Protein AF-A0A5C6FVM7-F1 (afdb_monomer_lite)

Radius of gyration: 38.64 Å; chains: 1; bounding box: 103×31×107 Å

Structure (mmCIF, N/CA/C/O backbone):
data_AF-A0A5C6FVM7-F1
#
_entry.id   AF-A0A5C6FVM7-F1
#
loop_
_atom_site.group_PDB
_atom_site.id
_atom_site.type_symbol
_atom_site.label_atom_id
_atom_site.label_alt_id
_atom_site.label_comp_id
_atom_site.label_asym_id
_atom_site.label_entity_id
_atom_site.label_seq_id
_atom_site.pdbx_PDB_ins_code
_atom_site.Cartn_x
_atom_site.Cartn_y
_atom_site.Cartn_z
_atom_site.occupancy
_atom_site.B_iso_or_equiv
_atom_site.auth_seq_id
_atom_site.auth_comp_id
_atom_site.auth_asym_id
_atom_site.auth_atom_id
_atom_site.pdbx_PDB_model_num
ATOM 1 N N . MET A 1 1 ? -75.126 -0.071 76.987 1.00 39.88 1 MET A N 1
ATOM 2 C CA . MET A 1 1 ? -74.424 0.358 75.756 1.00 39.88 1 MET A CA 1
ATOM 3 C C . MET A 1 1 ? -72.947 0.529 76.082 1.00 39.88 1 MET A C 1
ATOM 5 O O . MET A 1 1 ? -72.620 1.368 76.908 1.00 39.88 1 MET A O 1
ATOM 9 N N . ALA A 1 2 ? -72.074 -0.318 75.533 1.00 38.78 2 ALA A N 1
ATOM 10 C CA . ALA A 1 2 ? -70.645 -0.310 75.843 1.00 38.78 2 ALA A CA 1
ATOM 11 C C . ALA A 1 2 ? -69.886 0.618 74.882 1.00 38.78 2 ALA A C 1
ATOM 13 O O . ALA A 1 2 ? -69.909 0.426 73.666 1.00 38.78 2 ALA A O 1
ATOM 14 N N . VAL A 1 3 ? -69.209 1.623 75.438 1.00 44.09 3 VAL A N 1
ATOM 15 C CA . VAL A 1 3 ? -68.337 2.544 74.702 1.00 44.09 3 VAL A CA 1
ATOM 16 C C . VAL A 1 3 ? -67.054 1.797 74.330 1.00 44.09 3 VAL A C 1
ATOM 18 O O . VAL A 1 3 ? -66.253 1.443 75.195 1.00 44.09 3 VAL A O 1
ATOM 21 N N . LYS A 1 4 ? -66.853 1.536 73.033 1.00 46.12 4 LYS A N 1
ATOM 22 C CA . LYS A 1 4 ? -65.607 0.962 72.505 1.00 46.12 4 LYS A CA 1
ATOM 23 C C . LYS A 1 4 ? -64.454 1.954 72.720 1.00 46.12 4 LYS A C 1
ATOM 25 O O . LYS A 1 4 ? -64.403 3.002 72.078 1.00 46.12 4 LYS A O 1
ATOM 30 N N . LYS A 1 5 ? -63.515 1.606 73.608 1.00 49.06 5 LYS A N 1
ATOM 31 C CA . LYS A 1 5 ? -62.213 2.279 73.760 1.00 49.06 5 LYS A CA 1
ATOM 32 C C . LYS A 1 5 ? -61.470 2.259 72.417 1.00 49.06 5 LYS A C 1
ATOM 34 O O . LYS A 1 5 ? -61.205 1.190 71.872 1.00 49.06 5 LYS A O 1
ATOM 39 N N . ARG A 1 6 ? -61.125 3.440 71.891 1.00 51.06 6 ARG A N 1
ATOM 40 C CA . ARG A 1 6 ? -60.229 3.590 70.734 1.00 51.06 6 ARG A CA 1
ATOM 41 C C . ARG A 1 6 ? -58.839 3.075 71.118 1.00 51.06 6 ARG A C 1
ATOM 43 O O . ARG A 1 6 ? -58.257 3.551 72.089 1.00 51.06 6 ARG A O 1
ATOM 50 N N . ALA A 1 7 ? -58.332 2.103 70.363 1.00 50.88 7 ALA A N 1
ATOM 51 C CA . ALA A 1 7 ? -56.970 1.605 70.497 1.00 50.88 7 ALA A CA 1
ATOM 52 C C . ALA A 1 7 ? -55.978 2.759 70.274 1.00 50.88 7 ALA A C 1
ATOM 54 O O . ALA A 1 7 ? -56.036 3.451 69.256 1.00 50.88 7 ALA A O 1
ATOM 55 N N . GLY A 1 8 ? -55.102 2.997 71.252 1.00 45.72 8 GLY A N 1
ATOM 56 C CA . GLY A 1 8 ? -54.066 4.018 71.161 1.00 45.72 8 GLY A CA 1
ATOM 57 C C . GLY A 1 8 ? -53.096 3.703 70.024 1.00 45.72 8 GLY A C 1
ATOM 58 O O . GLY A 1 8 ? -52.578 2.591 69.934 1.00 45.72 8 GLY A O 1
ATOM 59 N N . ARG A 1 9 ? -52.836 4.688 69.157 1.00 55.88 9 ARG A N 1
ATOM 60 C CA . ARG A 1 9 ? -51.709 4.650 68.217 1.00 55.88 9 ARG A CA 1
ATOM 61 C C . ARG A 1 9 ? -50.424 4.472 69.033 1.00 55.88 9 ARG A C 1
ATOM 63 O O . ARG A 1 9 ? -50.076 5.362 69.808 1.00 55.88 9 ARG A O 1
ATOM 70 N N . LYS A 1 10 ? -49.732 3.337 68.871 1.00 57.00 10 LYS A N 1
ATOM 71 C CA . LYS A 1 10 ? -48.358 3.161 69.366 1.00 57.00 10 LYS A CA 1
ATOM 72 C C . LYS A 1 10 ? -47.512 4.302 68.791 1.00 57.00 10 LYS A C 1
ATOM 74 O O . LYS A 1 10 ? -47.414 4.426 67.572 1.00 57.00 10 LYS A O 1
ATOM 79 N N . LYS A 1 11 ? -46.954 5.156 69.655 1.00 58.50 11 LYS A N 1
ATOM 80 C CA . LYS A 1 11 ? -45.916 6.112 69.250 1.00 58.50 11 LYS A CA 1
ATOM 81 C C . LYS A 1 11 ? -44.725 5.282 68.777 1.00 58.50 11 LYS A C 1
ATOM 83 O O . LYS A 1 11 ? -44.208 4.485 69.552 1.00 58.50 11 LYS A O 1
ATOM 88 N N . VAL A 1 12 ? -44.372 5.412 67.502 1.00 61.50 12 VAL A N 1
ATOM 89 C CA . VAL A 1 12 ? -43.155 4.811 66.951 1.00 61.50 12 VAL A CA 1
ATOM 90 C C . VAL A 1 12 ? -41.976 5.463 67.665 1.00 61.50 12 VAL A C 1
ATOM 92 O O . VAL A 1 12 ? -41.934 6.691 67.758 1.00 61.50 12 VAL A O 1
ATOM 95 N N . ASP A 1 13 ? -41.080 4.651 68.218 1.00 69.06 13 ASP A N 1
ATOM 96 C CA . ASP A 1 13 ? -39.879 5.135 68.889 1.00 69.06 13 ASP A CA 1
ATOM 97 C C . ASP A 1 13 ? -38.951 5.777 67.836 1.00 69.06 13 ASP A C 1
ATOM 99 O O . ASP A 1 13 ? -38.561 5.100 66.877 1.00 69.06 13 ASP A O 1
ATOM 103 N N . PRO A 1 14 ? -38.610 7.074 67.963 1.00 69.50 14 PRO A N 1
ATOM 104 C CA . PRO A 1 14 ? -37.716 7.762 67.034 1.00 69.50 14 PRO A CA 1
ATOM 105 C C . PRO A 1 14 ? -36.372 7.050 66.842 1.00 69.50 14 PRO A C 1
ATOM 107 O O . PRO A 1 14 ? -35.812 7.114 65.751 1.00 69.50 14 PRO A O 1
ATOM 110 N N . SER A 1 15 ? -35.880 6.333 67.861 1.00 72.69 15 SER A N 1
ATOM 111 C CA . SER A 1 15 ? -34.636 5.556 67.786 1.00 72.69 15 SER A CA 1
ATOM 112 C C . SER A 1 15 ? -34.740 4.368 66.823 1.00 72.69 15 SER A C 1
ATOM 114 O O . SER A 1 15 ? -33.813 4.084 66.066 1.00 72.69 15 SER A O 1
ATOM 116 N N . GLU A 1 16 ? -35.886 3.690 66.811 1.00 75.94 16 GLU A N 1
ATOM 117 C CA . GLU A 1 16 ? -36.138 2.525 65.958 1.00 75.94 16 GLU A CA 1
ATOM 118 C C . GLU A 1 16 ? -36.371 2.940 64.497 1.00 75.94 16 GLU A C 1
ATOM 120 O O . GLU A 1 16 ? -35.964 2.245 63.563 1.00 75.94 16 GLU A O 1
ATOM 125 N N . ALA A 1 17 ? -36.981 4.113 64.296 1.00 74.25 17 ALA A N 1
ATOM 126 C CA . ALA A 1 17 ? -37.113 4.733 62.983 1.00 74.25 17 ALA A CA 1
ATOM 127 C C . ALA A 1 17 ? -35.746 5.154 62.417 1.00 74.25 17 ALA A C 1
ATOM 129 O O . ALA A 1 17 ? -35.473 4.879 61.252 1.00 74.25 17 ALA A O 1
ATOM 130 N N . LEU A 1 18 ? -34.875 5.756 63.238 1.00 79.06 18 LEU A N 1
ATOM 131 C CA . LEU A 1 18 ? -33.520 6.157 62.838 1.00 79.06 18 LEU A CA 1
ATOM 132 C C . LEU A 1 18 ? -32.682 4.966 62.361 1.00 79.06 18 LEU A C 1
ATOM 134 O O . LEU A 1 18 ? -32.134 5.019 61.267 1.00 79.06 18 LEU A O 1
ATOM 138 N N . LYS A 1 19 ? -32.682 3.858 63.111 1.00 81.62 19 LYS A N 1
ATOM 139 C CA . LYS A 1 19 ? -31.967 2.629 62.723 1.00 81.62 19 LYS A CA 1
ATOM 140 C C . LYS A 1 19 ? -32.444 2.050 61.390 1.00 81.62 19 LYS A C 1
ATOM 142 O O . LYS A 1 19 ? -31.645 1.531 60.616 1.00 81.62 19 LYS A O 1
ATOM 147 N N . LYS A 1 20 ? -33.749 2.133 61.105 1.00 80.94 20 LYS A N 1
ATOM 148 C CA . LYS A 1 20 ? -34.289 1.727 59.798 1.00 80.94 20 LYS A CA 1
ATOM 149 C C . LYS A 1 20 ? -33.806 2.637 58.675 1.00 80.94 20 LYS A C 1
ATOM 151 O O . LYS A 1 20 ? -33.481 2.128 57.610 1.00 80.94 20 LYS A O 1
ATOM 156 N N . TYR A 1 21 ? -33.748 3.949 58.902 1.00 82.19 21 TYR A N 1
ATOM 157 C CA . TYR A 1 21 ? -33.210 4.879 57.910 1.00 82.19 21 TYR A CA 1
ATOM 158 C C . TYR A 1 21 ? -31.721 4.642 57.659 1.00 82.19 21 TYR A C 1
ATOM 160 O O . TYR A 1 21 ? -31.331 4.557 56.502 1.00 82.19 21 TYR A O 1
ATOM 168 N N . GLU A 1 22 ? -30.915 4.462 58.707 1.00 84.38 22 GLU A N 1
ATOM 169 C CA . GLU A 1 22 ? -29.487 4.131 58.587 1.00 84.38 22 GLU A CA 1
ATOM 170 C C . GLU A 1 22 ? -29.272 2.856 57.760 1.00 84.38 22 GLU A C 1
ATOM 172 O O . GLU A 1 22 ? -28.511 2.873 56.800 1.00 84.38 22 GLU A O 1
ATOM 177 N N . SER A 1 23 ? -30.037 1.792 58.030 1.00 86.38 23 SER A N 1
ATOM 178 C CA . SER A 1 23 ? -29.978 0.554 57.240 1.00 86.38 23 SER A CA 1
ATOM 179 C C . SER A 1 23 ? -30.329 0.756 55.762 1.00 86.38 23 SER A C 1
ATOM 181 O O . SER A 1 23 ? -29.735 0.111 54.901 1.00 86.38 23 SER A O 1
ATOM 183 N N . VAL A 1 24 ? -31.304 1.617 55.455 1.00 87.50 24 VAL A N 1
ATOM 184 C CA . VAL A 1 24 ? -31.679 1.930 54.066 1.00 87.50 24 VAL A CA 1
ATOM 185 C C . VAL A 1 24 ? -30.587 2.755 53.386 1.00 87.50 24 VAL A C 1
ATOM 187 O O . VAL A 1 24 ? -30.281 2.512 52.223 1.00 87.50 24 VAL A O 1
ATOM 190 N N . PHE A 1 25 ? -29.964 3.700 54.094 1.00 87.94 25 PHE A N 1
ATOM 191 C CA . PHE A 1 25 ? -28.834 4.461 53.558 1.00 87.94 25 PHE A CA 1
ATOM 192 C C . PHE A 1 25 ? -27.613 3.576 53.296 1.00 87.94 25 PHE A C 1
ATOM 194 O O . PHE A 1 25 ? -26.968 3.750 52.264 1.00 87.94 25 PHE A O 1
ATOM 201 N N . ASP A 1 26 ? -27.346 2.589 54.152 1.00 89.62 26 ASP A N 1
ATOM 202 C CA . ASP A 1 26 ? -26.286 1.602 53.928 1.00 89.62 26 ASP A CA 1
ATOM 203 C C . ASP A 1 26 ? -26.558 0.745 52.682 1.00 89.62 26 ASP A C 1
ATOM 205 O O . ASP A 1 26 ? -25.651 0.494 51.884 1.00 89.62 26 ASP A O 1
ATOM 209 N N . GLU A 1 27 ? -27.804 0.310 52.470 1.00 87.75 27 GLU A N 1
ATOM 210 C CA . GLU A 1 27 ? -28.195 -0.408 51.251 1.00 87.75 27 GLU A CA 1
ATOM 211 C C . GLU A 1 27 ? -28.059 0.469 50.005 1.00 87.75 27 GLU A C 1
ATOM 213 O O . GLU A 1 27 ? -27.470 0.030 49.017 1.00 87.75 27 GLU A O 1
ATOM 218 N N . ILE A 1 28 ? -28.531 1.719 50.056 1.00 89.50 28 ILE A N 1
ATOM 219 C CA . ILE A 1 28 ? -28.366 2.685 48.962 1.00 89.50 28 ILE A CA 1
ATOM 220 C C . ILE A 1 28 ? -26.879 2.893 48.658 1.00 89.50 28 ILE A C 1
ATOM 222 O O . ILE A 1 28 ? -26.493 2.871 47.493 1.00 89.50 28 ILE A O 1
ATOM 226 N N . GLY A 1 29 ? -26.032 3.027 49.682 1.00 88.12 29 GLY A N 1
ATOM 227 C CA . GLY A 1 29 ? -24.584 3.154 49.520 1.00 88.12 29 GLY A CA 1
ATOM 228 C C . GLY A 1 29 ? -23.965 1.958 48.792 1.00 88.12 29 GLY A C 1
ATOM 229 O O . GLY A 1 29 ? -23.149 2.139 47.889 1.00 88.12 29 GLY A O 1
ATOM 230 N N . ARG A 1 30 ? -24.403 0.733 49.110 1.00 90.00 30 ARG A N 1
ATOM 231 C CA . ARG A 1 30 ? -23.971 -0.480 48.392 1.00 90.00 30 ARG A CA 1
ATOM 232 C C . ARG A 1 30 ? -24.430 -0.479 46.939 1.00 90.00 30 ARG A C 1
ATOM 234 O O . ARG A 1 30 ? -23.626 -0.786 46.066 1.00 90.00 30 ARG A O 1
ATOM 241 N N . PHE A 1 31 ? -25.683 -0.114 46.667 1.00 89.19 31 PHE A N 1
ATOM 242 C CA . PHE A 1 31 ? -26.183 -0.019 45.293 1.00 89.19 31 PHE A CA 1
ATOM 243 C C . PHE A 1 31 ? -25.416 1.021 44.477 1.00 89.19 31 PHE A C 1
ATOM 245 O O . PHE A 1 31 ? -25.030 0.728 43.350 1.00 89.19 31 PHE A O 1
ATOM 252 N N . LEU A 1 32 ? -25.138 2.194 45.051 1.00 91.56 32 LEU A N 1
ATOM 253 C CA . LEU A 1 32 ? -24.341 3.227 44.391 1.00 91.56 32 LEU A CA 1
ATOM 254 C C . LEU A 1 32 ? -22.924 2.735 44.084 1.00 91.56 32 LEU A C 1
ATOM 256 O O . LEU A 1 32 ? -22.444 2.949 42.979 1.00 91.56 32 LEU A O 1
ATOM 260 N N . SER A 1 33 ? -22.288 2.010 45.010 1.00 91.94 33 SER A N 1
ATOM 261 C CA . SER A 1 33 ? -20.966 1.420 44.766 1.00 91.94 33 SER A CA 1
ATOM 262 C C . SER A 1 33 ? -20.975 0.380 43.643 1.00 91.94 33 SER A C 1
ATOM 264 O O . SER A 1 33 ? -20.010 0.310 42.889 1.00 91.94 33 SER A O 1
ATOM 266 N N . VAL A 1 34 ? -22.035 -0.427 43.529 1.00 94.25 34 VAL A N 1
ATOM 267 C CA . VAL A 1 34 ? -22.180 -1.413 42.444 1.00 94.25 34 VAL A CA 1
ATOM 268 C C . VAL A 1 34 ? -22.435 -0.725 41.105 1.00 94.25 34 VAL A C 1
ATOM 270 O O . VAL A 1 34 ? -21.922 -1.173 40.081 1.00 94.25 34 VAL A O 1
ATOM 273 N N . ILE A 1 35 ? -23.216 0.358 41.092 1.00 94.06 35 ILE A N 1
ATOM 274 C CA . ILE A 1 35 ? -23.441 1.157 39.883 1.00 94.06 35 ILE A CA 1
ATOM 275 C C . ILE A 1 35 ? -22.120 1.767 39.417 1.00 94.06 35 ILE A C 1
ATOM 277 O O . ILE A 1 35 ? -21.764 1.584 38.261 1.00 94.06 35 ILE A O 1
ATOM 281 N N . ASP A 1 36 ? -21.364 2.396 40.316 1.00 94.25 36 ASP A N 1
ATOM 282 C CA . ASP A 1 36 ? -20.086 3.034 39.983 1.00 94.25 36 ASP A CA 1
ATOM 283 C C . ASP A 1 36 ? -19.058 2.019 39.452 1.00 94.25 36 ASP A C 1
ATOM 285 O O . ASP A 1 36 ? -18.427 2.240 38.416 1.00 94.25 36 ASP A O 1
ATOM 289 N N . SER A 1 37 ? -18.952 0.841 40.085 1.00 93.25 37 SER A N 1
ATOM 290 C CA . SER A 1 37 ? -18.079 -0.225 39.578 1.00 93.25 37 SER A CA 1
ATOM 291 C C . SER A 1 37 ? -18.528 -0.731 38.207 1.00 93.25 37 SER A C 1
ATOM 293 O O . SER A 1 37 ? -17.697 -0.924 37.323 1.00 93.25 37 SER A O 1
ATOM 295 N N . SER A 1 38 ? -19.837 -0.905 38.004 1.00 92.00 38 SER A N 1
ATOM 296 C CA . 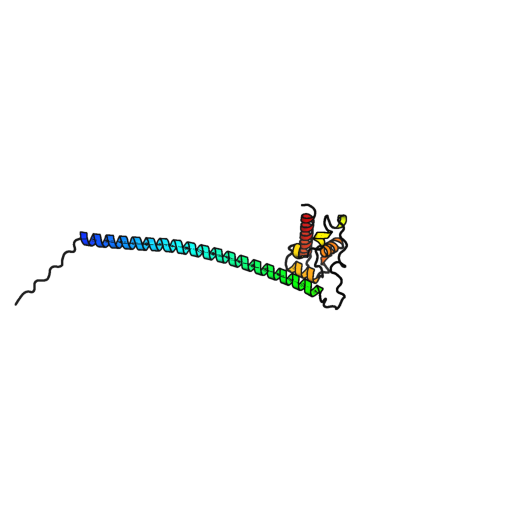SER A 1 38 ? -20.392 -1.388 36.735 1.00 92.00 38 SER A CA 1
ATOM 297 C C . SER A 1 38 ? -20.237 -0.364 35.610 1.00 92.00 38 SER A C 1
ATOM 299 O O . SER A 1 38 ? -19.951 -0.746 34.480 1.00 92.00 38 SER A O 1
ATOM 301 N N . GLU A 1 39 ? -20.399 0.931 35.894 1.00 94.31 39 GLU A N 1
ATOM 302 C CA . GLU A 1 39 ? -20.167 2.006 34.923 1.00 94.31 39 GLU A CA 1
ATOM 303 C C . GLU A 1 39 ? -18.690 2.087 34.525 1.00 94.31 39 GLU A C 1
ATOM 305 O O . GLU A 1 39 ? -18.376 2.248 33.343 1.00 94.31 39 GLU A O 1
ATOM 310 N N . SER A 1 40 ? -17.779 1.917 35.486 1.00 94.25 40 SER A N 1
ATOM 311 C CA . SER A 1 40 ? -16.340 1.854 35.219 1.00 94.25 40 SER A CA 1
ATOM 312 C C . SER A 1 40 ? -15.978 0.656 34.331 1.00 94.25 40 SER A C 1
ATOM 314 O O . SER A 1 40 ? -15.322 0.824 33.300 1.00 94.25 40 SER A O 1
ATOM 316 N N . GLU A 1 41 ? -16.474 -0.539 34.670 1.00 95.25 41 GLU A N 1
ATOM 317 C CA . GLU A 1 41 ? -16.270 -1.756 33.872 1.00 95.25 41 GLU A CA 1
ATOM 318 C C . GLU A 1 41 ? -16.869 -1.632 32.466 1.00 95.25 41 GLU A C 1
ATOM 320 O O . GLU A 1 41 ? -16.232 -2.021 31.483 1.00 95.25 41 GLU A O 1
ATOM 325 N N . LEU A 1 42 ? -18.067 -1.050 32.347 1.00 93.69 42 LEU A N 1
ATOM 326 C CA . LEU A 1 42 ? -18.718 -0.806 31.062 1.00 93.69 42 LEU A CA 1
ATOM 327 C C . LEU A 1 42 ? -17.858 0.100 30.181 1.00 93.69 42 LEU A C 1
ATOM 329 O O . LEU A 1 42 ? -17.602 -0.229 29.025 1.00 93.69 42 LEU A O 1
ATOM 333 N N . LYS A 1 43 ? -17.359 1.206 30.736 1.00 95.81 43 LYS A N 1
ATOM 334 C CA . LYS A 1 43 ? -16.521 2.157 30.004 1.00 95.81 43 LYS A CA 1
ATOM 335 C C . LYS A 1 43 ? -15.204 1.529 29.543 1.00 95.81 43 LYS A C 1
ATOM 337 O O . LYS A 1 43 ? -14.749 1.784 28.427 1.00 95.81 43 LYS A O 1
ATOM 342 N N . GLU A 1 44 ? -14.595 0.682 30.372 1.00 95.56 44 GLU A N 1
ATOM 343 C CA . GLU A 1 44 ? -13.394 -0.065 29.993 1.00 95.56 44 GLU A CA 1
ATOM 344 C C . GLU A 1 44 ? -13.687 -1.068 28.865 1.00 95.56 44 GLU A C 1
ATOM 346 O O . GLU A 1 44 ? -12.924 -1.166 27.898 1.00 95.56 44 GLU A O 1
ATOM 351 N N . ALA A 1 45 ? -14.807 -1.790 28.950 1.00 93.44 45 ALA A N 1
ATOM 352 C CA . ALA A 1 45 ? -15.236 -2.729 27.919 1.00 93.44 45 ALA A CA 1
ATOM 353 C C . ALA A 1 45 ? -15.545 -2.026 26.586 1.00 93.44 45 ALA A C 1
ATOM 355 O O . ALA A 1 45 ? -15.124 -2.507 25.532 1.00 93.44 45 ALA A O 1
ATOM 356 N N . GLU A 1 46 ? -16.213 -0.870 26.620 1.00 94.56 46 GLU A N 1
ATOM 357 C CA . GLU A 1 46 ? -16.476 -0.039 25.441 1.00 94.56 46 GLU A CA 1
ATOM 358 C C . GLU A 1 46 ? -15.179 0.446 24.782 1.00 94.56 46 GLU A C 1
ATOM 360 O O . GLU A 1 46 ? -15.046 0.356 23.559 1.00 94.56 46 GLU A O 1
ATOM 365 N N . SER A 1 47 ? -14.190 0.880 25.573 1.00 95.38 47 SER A N 1
ATOM 366 C CA . SER A 1 47 ? -12.872 1.262 25.049 1.00 95.38 47 SER A CA 1
ATOM 367 C C . SER A 1 47 ? -12.183 0.087 24.354 1.00 95.38 47 SER A C 1
ATOM 369 O O . SER A 1 47 ? -11.751 0.210 23.209 1.00 95.38 47 SER A O 1
ATOM 371 N N . LYS A 1 48 ? -12.141 -1.088 24.998 1.00 94.81 48 LYS A N 1
ATOM 372 C CA . LYS A 1 48 ? -11.540 -2.295 24.406 1.00 94.81 48 LYS A CA 1
ATOM 373 C C . LYS A 1 48 ? -12.253 -2.720 23.122 1.00 94.81 48 LYS A C 1
ATOM 375 O O . LYS A 1 48 ? -11.603 -3.161 22.173 1.00 94.81 48 LYS A O 1
ATOM 380 N N . ALA A 1 49 ? -13.578 -2.584 23.069 1.00 92.44 49 ALA A N 1
ATOM 381 C CA . ALA A 1 49 ? -14.358 -2.870 21.871 1.00 92.44 49 ALA A CA 1
ATOM 382 C C . ALA A 1 49 ? -14.025 -1.902 20.722 1.00 92.44 49 ALA A C 1
ATOM 384 O O . ALA A 1 49 ? -13.901 -2.336 19.573 1.00 92.44 49 ALA A O 1
ATOM 385 N N . ALA A 1 50 ? -13.837 -0.612 21.020 1.00 94.25 50 ALA A N 1
ATOM 386 C CA . ALA A 1 50 ? -13.416 0.384 20.039 1.00 94.25 50 ALA A CA 1
ATOM 387 C C . ALA A 1 50 ? -12.015 0.079 19.479 1.00 94.25 50 ALA A C 1
ATOM 389 O O . ALA A 1 50 ? -11.835 0.060 18.258 1.00 94.25 50 ALA A O 1
ATOM 390 N N . ASP A 1 51 ? -11.057 -0.255 20.346 1.00 94.00 51 ASP A N 1
ATOM 391 C CA . ASP A 1 51 ? -9.690 -0.610 19.948 1.00 94.00 51 ASP A CA 1
ATOM 392 C C . ASP A 1 51 ? -9.657 -1.876 19.081 1.00 94.00 51 ASP A C 1
ATOM 394 O O . ASP A 1 51 ? -9.017 -1.914 18.025 1.00 94.00 51 ASP A O 1
ATOM 398 N N . ALA A 1 52 ? -10.404 -2.912 19.477 1.00 93.50 52 ALA A N 1
ATOM 399 C CA . ALA A 1 52 ? -10.517 -4.150 18.711 1.00 93.50 52 ALA A CA 1
ATOM 400 C C . ALA A 1 52 ? -11.136 -3.915 17.324 1.00 93.50 52 ALA A C 1
ATOM 402 O O . ALA A 1 52 ? -10.693 -4.506 16.335 1.00 93.50 52 ALA A O 1
ATOM 403 N N . LYS A 1 53 ? -12.131 -3.025 17.225 1.00 95.25 53 LYS A N 1
ATOM 404 C CA . LYS A 1 53 ? -12.731 -2.634 15.945 1.00 95.25 53 LYS A CA 1
ATOM 405 C C . LYS A 1 53 ? -11.725 -1.907 15.050 1.00 95.25 53 LYS A C 1
ATOM 407 O O . LYS A 1 53 ? -11.607 -2.258 13.880 1.00 95.25 53 LYS A O 1
ATOM 412 N N . ALA A 1 54 ? -10.953 -0.968 15.596 1.00 93.69 54 ALA A N 1
ATOM 413 C CA . ALA A 1 54 ? -9.905 -0.278 14.844 1.00 93.69 54 ALA A CA 1
ATOM 414 C C . ALA A 1 54 ? -8.831 -1.253 14.324 1.00 93.69 54 ALA A C 1
ATOM 416 O O . ALA A 1 54 ? -8.403 -1.166 13.169 1.00 93.69 54 ALA A O 1
ATOM 417 N N . ALA A 1 55 ? -8.434 -2.232 15.144 1.00 93.75 55 ALA A N 1
ATOM 418 C CA . ALA A 1 55 ? -7.508 -3.286 14.736 1.00 93.75 55 ALA A CA 1
ATOM 419 C C . ALA A 1 55 ? -8.088 -4.177 13.621 1.00 93.75 55 ALA A C 1
ATOM 421 O O . ALA A 1 55 ? -7.383 -4.493 12.659 1.00 93.75 55 ALA A O 1
ATOM 422 N N . LEU A 1 56 ? -9.372 -4.543 13.715 1.00 93.56 56 LEU A N 1
ATOM 423 C CA . LEU A 1 56 ? -10.080 -5.306 12.686 1.00 93.56 56 LEU A CA 1
ATOM 424 C C . LEU A 1 56 ? -10.114 -4.554 11.351 1.00 93.56 56 LEU A C 1
ATOM 426 O O . LEU A 1 56 ? -9.833 -5.146 10.308 1.00 93.56 56 LEU A O 1
ATOM 430 N N . ASP A 1 57 ? -10.437 -3.263 11.374 1.00 94.25 57 ASP A N 1
ATOM 431 C CA . ASP A 1 57 ? -10.516 -2.440 10.167 1.00 94.25 57 ASP A CA 1
ATOM 432 C C . ASP A 1 57 ? -9.137 -2.302 9.505 1.00 94.25 57 ASP A C 1
ATOM 434 O O . ASP A 1 57 ? -9.008 -2.506 8.297 1.00 94.25 57 ASP A O 1
ATOM 438 N N . LYS A 1 58 ? -8.071 -2.105 10.293 1.00 93.38 58 LYS A N 1
ATOM 439 C CA . LYS A 1 58 ? -6.688 -2.117 9.788 1.00 93.38 58 LYS A CA 1
ATOM 440 C C . LYS A 1 58 ? -6.313 -3.459 9.153 1.00 93.38 58 LYS A C 1
ATOM 442 O O . LYS A 1 58 ? -5.712 -3.491 8.078 1.00 93.38 58 LYS A O 1
ATOM 447 N N . ALA A 1 59 ? -6.671 -4.572 9.795 1.00 92.44 59 ALA A N 1
ATOM 448 C CA . ALA A 1 59 ? -6.409 -5.907 9.266 1.00 92.44 59 ALA A CA 1
ATOM 449 C C . ALA A 1 59 ? -7.163 -6.158 7.949 1.00 92.44 59 ALA A C 1
ATOM 451 O O . ALA A 1 59 ? -6.594 -6.719 7.014 1.00 92.44 59 ALA A O 1
ATOM 452 N N . ARG A 1 60 ? -8.415 -5.699 7.838 1.00 93.81 60 ARG A N 1
ATOM 453 C CA . ARG A 1 60 ? -9.211 -5.786 6.604 1.00 93.81 60 ARG A CA 1
ATOM 454 C C . ARG A 1 60 ? -8.580 -5.005 5.457 1.00 93.81 60 ARG A C 1
ATOM 456 O O . ARG A 1 60 ? -8.451 -5.567 4.372 1.00 93.81 60 ARG A O 1
ATOM 463 N N . SER A 1 61 ? -8.134 -3.773 5.701 1.00 92.62 61 SER A N 1
ATOM 464 C CA . SER A 1 61 ? -7.419 -2.981 4.692 1.00 92.62 61 SER A CA 1
ATOM 465 C C . SER A 1 61 ? -6.159 -3.699 4.214 1.00 92.62 61 SER A C 1
ATOM 467 O O . SER A 1 61 ? -5.951 -3.844 3.013 1.00 92.62 61 SER A O 1
ATOM 469 N N . ARG A 1 62 ? -5.375 -4.272 5.137 1.00 90.88 62 ARG A N 1
ATOM 470 C CA . ARG A 1 62 ? -4.175 -5.038 4.778 1.00 90.88 62 ARG A CA 1
ATOM 471 C C . ARG A 1 62 ? -4.487 -6.283 3.945 1.00 90.88 62 ARG A C 1
ATOM 473 O O . ARG A 1 62 ? -3.757 -6.601 3.010 1.00 90.88 62 ARG A O 1
ATOM 480 N N . VAL A 1 63 ? -5.564 -6.999 4.268 1.00 91.31 63 VAL A N 1
ATOM 481 C CA . VAL A 1 63 ? -6.026 -8.143 3.466 1.00 91.31 63 VAL A CA 1
ATOM 482 C C . VAL A 1 63 ? -6.414 -7.698 2.057 1.00 91.31 63 VAL A C 1
ATOM 484 O O . VAL A 1 63 ? -6.111 -8.413 1.103 1.00 91.31 63 VAL A O 1
ATOM 487 N N . GLN A 1 64 ? -7.059 -6.538 1.915 1.00 90.38 64 GLN A N 1
ATOM 488 C CA . GLN A 1 64 ? -7.423 -6.006 0.605 1.00 90.38 64 GLN A CA 1
ATOM 489 C C . GLN A 1 64 ? -6.184 -5.641 -0.223 1.00 90.38 64 GLN A C 1
ATOM 491 O O . GLN A 1 64 ? -6.072 -6.113 -1.347 1.00 90.38 64 GLN A O 1
ATOM 496 N N . GLU A 1 65 ? -5.201 -4.946 0.356 1.00 88.94 65 GLU A N 1
ATOM 497 C CA . GLU A 1 65 ? -3.925 -4.646 -0.318 1.00 88.94 65 GLU A CA 1
ATOM 498 C C . GLU A 1 65 ? -3.230 -5.913 -0.839 1.00 88.94 65 GLU A C 1
ATOM 500 O O . GLU A 1 65 ? -2.740 -5.957 -1.965 1.00 88.94 65 GLU A O 1
ATOM 505 N N . ILE A 1 66 ? -3.197 -6.975 -0.026 1.00 88.44 66 ILE A N 1
ATOM 506 C CA . ILE A 1 66 ? -2.583 -8.251 -0.417 1.00 88.44 66 ILE A CA 1
ATOM 507 C C . ILE A 1 66 ? -3.361 -8.908 -1.564 1.00 88.44 66 ILE A C 1
ATOM 509 O O . ILE A 1 66 ? -2.752 -9.508 -2.452 1.00 88.44 66 ILE A O 1
ATOM 513 N N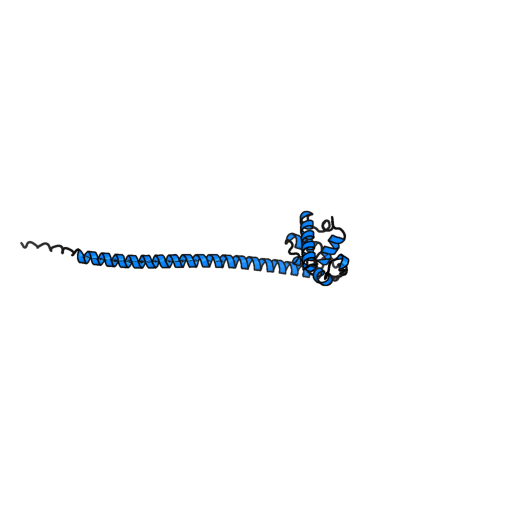 . ARG A 1 67 ? -4.696 -8.813 -1.566 1.00 87.88 67 ARG A N 1
ATOM 514 C CA . ARG A 1 67 ? -5.525 -9.319 -2.670 1.00 87.88 67 ARG A CA 1
ATOM 515 C C . ARG A 1 67 ? -5.260 -8.553 -3.957 1.00 87.88 67 ARG A C 1
ATOM 517 O O . ARG A 1 67 ? -5.060 -9.199 -4.979 1.00 87.88 67 ARG A O 1
ATOM 524 N N . ASP A 1 68 ? -5.181 -7.230 -3.885 1.00 86.25 68 ASP A N 1
ATOM 525 C CA . ASP A 1 68 ? -4.927 -6.378 -5.047 1.00 86.25 68 ASP A CA 1
ATOM 526 C C . ASP A 1 68 ? -3.542 -6.673 -5.646 1.00 86.25 68 ASP A C 1
ATOM 528 O O . ASP A 1 68 ? -3.415 -6.867 -6.854 1.00 86.25 68 ASP A O 1
ATOM 532 N N . LEU A 1 69 ? -2.514 -6.831 -4.801 1.00 83.94 69 LEU A N 1
ATOM 533 C CA . LEU A 1 69 ? -1.174 -7.249 -5.231 1.00 83.94 69 LEU A CA 1
ATOM 534 C C . LEU A 1 69 ? -1.180 -8.633 -5.893 1.00 83.94 69 LEU A C 1
ATOM 536 O O . LEU A 1 69 ? -0.580 -8.822 -6.952 1.00 83.94 69 LEU A O 1
ATOM 540 N N . ARG A 1 70 ? -1.865 -9.611 -5.285 1.00 87.00 70 ARG A N 1
ATOM 541 C CA . ARG A 1 70 ? -1.988 -10.967 -5.838 1.00 87.00 70 ARG A CA 1
ATOM 542 C C . ARG A 1 70 ? -2.682 -10.945 -7.196 1.00 87.00 70 ARG A C 1
ATOM 544 O O . ARG A 1 70 ? -2.237 -11.629 -8.114 1.00 87.00 70 ARG A O 1
ATOM 551 N N . ASP A 1 71 ? -3.776 -10.204 -7.319 1.00 81.00 71 ASP A N 1
ATOM 552 C CA . ASP A 1 71 ? -4.570 -10.163 -8.543 1.00 81.00 71 ASP A CA 1
ATOM 553 C C . ASP A 1 71 ? -3.828 -9.412 -9.658 1.00 81.00 71 ASP A C 1
ATOM 555 O O . ASP A 1 71 ? -3.833 -9.880 -10.798 1.00 81.00 71 ASP A O 1
ATOM 559 N N . GLY A 1 72 ? -3.075 -8.358 -9.322 1.00 72.44 72 GLY A N 1
ATOM 560 C CA . GLY A 1 72 ? -2.129 -7.710 -10.234 1.00 72.44 72 GLY A CA 1
ATOM 561 C C . GLY A 1 72 ? -1.042 -8.669 -10.732 1.00 72.44 72 GLY A C 1
ATOM 562 O O . GLY A 1 72 ? -0.838 -8.804 -11.938 1.00 72.44 72 GLY A O 1
ATOM 563 N N . ALA A 1 73 ? -0.410 -9.424 -9.828 1.00 73.38 73 ALA A N 1
ATOM 564 C CA . ALA A 1 73 ? 0.594 -10.426 -10.195 1.00 73.38 73 ALA A CA 1
ATOM 565 C C . ALA A 1 73 ? 0.010 -11.545 -11.079 1.00 73.38 73 ALA A C 1
ATOM 567 O O . ALA A 1 73 ? 0.625 -11.958 -12.064 1.00 73.38 73 ALA A O 1
ATOM 568 N N . LYS A 1 74 ? -1.205 -12.014 -10.768 1.00 72.00 74 LYS A N 1
ATOM 569 C CA . LYS A 1 74 ? -1.922 -13.022 -11.561 1.00 72.00 74 LYS A CA 1
ATOM 570 C C . LYS A 1 74 ? -2.243 -12.504 -12.964 1.00 72.00 74 LYS A C 1
ATOM 572 O O . LYS A 1 74 ? -2.099 -13.247 -13.932 1.00 72.00 74 LYS A O 1
ATOM 577 N N . HIS A 1 75 ? -2.675 -11.250 -13.079 1.00 70.12 75 HIS A N 1
ATOM 578 C CA . HIS A 1 75 ? -2.948 -10.620 -14.367 1.00 70.12 75 HIS A CA 1
ATOM 579 C C . HIS A 1 75 ? -1.676 -10.505 -15.218 1.00 70.12 75 HIS A C 1
ATOM 581 O O . HIS A 1 75 ? -1.696 -10.896 -16.385 1.00 70.12 75 HIS A O 1
ATOM 587 N N . GLY A 1 76 ? -0.556 -10.088 -14.614 1.00 66.94 76 GLY A N 1
ATOM 588 C CA . GLY A 1 76 ? 0.755 -10.086 -15.270 1.00 66.94 76 GLY A CA 1
ATOM 589 C C . GLY A 1 76 ? 1.150 -11.473 -15.792 1.00 66.94 76 GLY A C 1
ATOM 590 O O . GLY A 1 76 ? 1.533 -11.618 -16.951 1.00 66.94 76 GLY A O 1
ATOM 591 N N . LEU A 1 77 ? 0.954 -12.520 -14.982 1.00 68.50 77 LEU A N 1
ATOM 592 C CA . LEU A 1 77 ? 1.233 -13.899 -15.391 1.00 68.50 77 LEU A CA 1
ATOM 593 C C . LEU A 1 77 ? 0.326 -14.385 -16.536 1.00 68.50 77 LEU A C 1
ATOM 595 O O . LEU A 1 77 ? 0.796 -15.076 -17.437 1.00 68.50 77 LEU A O 1
ATOM 599 N N . TYR A 1 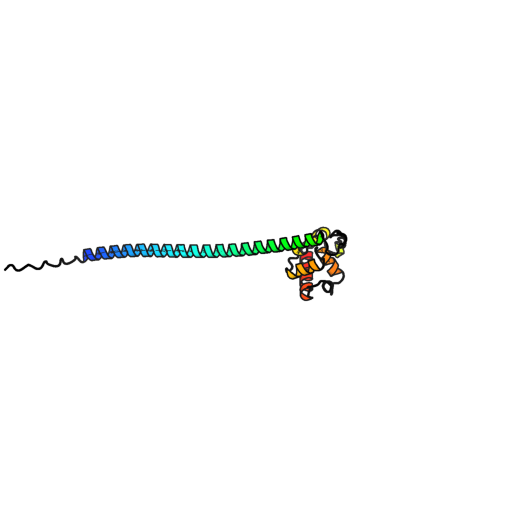78 ? -0.967 -14.048 -16.535 1.00 64.06 78 TYR A N 1
ATOM 600 C CA . TYR A 1 78 ? -1.862 -14.447 -17.629 1.00 64.06 78 TYR A CA 1
ATOM 601 C C . TYR A 1 78 ? -1.506 -13.776 -18.950 1.00 64.06 78 TYR A C 1
ATOM 603 O O . TYR A 1 78 ? -1.505 -14.444 -19.982 1.00 64.06 78 TYR A O 1
ATOM 611 N N . ARG A 1 79 ? -1.163 -12.485 -18.919 1.00 61.62 79 ARG A N 1
ATOM 612 C CA . ARG A 1 79 ? -0.699 -11.758 -20.106 1.00 61.62 79 ARG A CA 1
ATOM 613 C C . ARG A 1 79 ? 0.596 -12.357 -20.661 1.00 61.62 79 ARG A C 1
ATOM 615 O O . ARG A 1 79 ? 0.779 -12.387 -21.872 1.00 61.62 79 ARG A O 1
ATOM 622 N N . TYR A 1 80 ? 1.445 -12.892 -19.785 1.00 60.44 80 TYR A N 1
ATOM 623 C CA . TYR A 1 80 ? 2.652 -13.618 -20.168 1.00 60.44 80 TYR A CA 1
ATOM 624 C C . TYR A 1 80 ? 2.362 -14.964 -20.855 1.00 60.44 80 TYR A C 1
ATOM 626 O O . TYR A 1 80 ? 2.969 -15.276 -21.876 1.00 60.44 80 TYR A O 1
ATOM 634 N N . LEU A 1 81 ? 1.433 -15.762 -20.320 1.00 58.62 81 LEU A N 1
ATOM 635 C CA . LEU A 1 81 ? 1.143 -17.106 -20.838 1.00 58.62 81 LEU A CA 1
ATOM 636 C C . LEU A 1 81 ? 0.275 -17.113 -22.106 1.00 58.62 81 LEU A C 1
ATOM 638 O O . LEU A 1 81 ? 0.309 -18.089 -22.852 1.00 58.62 81 LEU A O 1
ATOM 642 N N . ALA A 1 82 ? -0.512 -16.063 -22.345 1.00 56.12 82 ALA A N 1
ATOM 643 C CA . ALA A 1 82 ? -1.362 -15.949 -23.526 1.00 56.12 82 ALA A CA 1
ATOM 644 C C . ALA A 1 82 ? -1.493 -14.481 -23.973 1.00 56.12 82 ALA A C 1
ATOM 646 O O . ALA A 1 82 ? -2.491 -13.826 -23.655 1.00 56.12 82 ALA A O 1
ATOM 647 N N . PRO A 1 83 ? -0.512 -13.946 -24.725 1.00 56.66 83 PRO A N 1
ATOM 648 C CA . PRO A 1 83 ? -0.670 -12.657 -25.385 1.00 56.66 83 PRO A CA 1
ATOM 649 C C . PRO A 1 83 ? -1.882 -12.723 -26.325 1.00 56.66 83 PRO A C 1
ATOM 651 O O . PRO A 1 83 ? -2.012 -13.678 -27.094 1.00 56.66 83 PRO A O 1
ATOM 654 N N . ALA A 1 84 ? -2.755 -11.711 -26.295 1.00 52.31 84 ALA A N 1
ATOM 655 C CA . ALA A 1 84 ? -3.992 -11.661 -27.092 1.00 52.31 84 ALA A CA 1
ATOM 656 C C . ALA A 1 84 ? -3.765 -11.764 -28.620 1.00 52.31 84 ALA A C 1
ATOM 658 O O . ALA A 1 84 ? -4.701 -12.007 -29.380 1.00 52.31 84 ALA A O 1
ATOM 659 N N . ASP A 1 85 ? -2.511 -11.635 -29.054 1.00 57.06 85 ASP A N 1
ATOM 660 C CA . ASP A 1 85 ? -2.108 -11.449 -30.443 1.00 57.06 85 ASP A CA 1
ATOM 661 C C . ASP A 1 85 ? -1.471 -12.708 -31.065 1.00 57.06 85 ASP A C 1
ATOM 663 O O . ASP A 1 85 ? -0.999 -12.652 -32.199 1.00 57.06 85 ASP A O 1
ATOM 667 N N . GLY A 1 86 ? -1.368 -13.824 -30.328 1.00 52.50 86 GLY A N 1
ATOM 668 C CA . GLY A 1 86 ? -0.740 -15.059 -30.826 1.00 52.50 86 GLY A CA 1
ATOM 669 C C . GLY A 1 86 ? 0.762 -14.943 -31.140 1.00 52.50 86 GLY A C 1
ATOM 670 O O . GLY A 1 86 ? 1.306 -15.789 -31.848 1.00 52.50 86 GLY A O 1
ATOM 671 N N . ARG A 1 87 ? 1.436 -13.897 -30.643 1.00 50.69 87 ARG A N 1
ATOM 672 C CA . ARG A 1 87 ? 2.894 -13.729 -30.757 1.00 50.69 87 ARG A CA 1
ATOM 673 C C . ARG A 1 87 ? 3.607 -14.745 -29.864 1.00 50.69 87 ARG A C 1
ATOM 675 O O . ARG A 1 87 ? 3.106 -15.069 -28.790 1.00 50.69 87 ARG A O 1
ATOM 682 N N . GLU A 1 88 ? 4.769 -15.220 -30.315 1.00 49.53 88 GLU A N 1
ATOM 683 C CA . GLU A 1 88 ? 5.672 -16.075 -29.535 1.00 49.53 88 GLU A CA 1
ATOM 684 C C . GLU A 1 88 ? 5.818 -15.548 -28.101 1.00 49.53 88 GLU A C 1
ATOM 686 O O . GLU A 1 88 ? 5.962 -14.339 -27.889 1.00 49.53 88 GLU A O 1
ATOM 691 N N . VAL A 1 89 ? 5.783 -16.461 -27.124 1.00 50.69 89 VAL A N 1
ATOM 692 C CA . VAL A 1 89 ? 6.140 -16.182 -25.727 1.00 50.69 89 VAL A CA 1
ATOM 693 C C . VAL A 1 89 ? 7.636 -15.876 -25.707 1.00 50.69 89 VAL A C 1
ATOM 695 O O . VAL A 1 89 ? 8.460 -16.741 -25.427 1.00 50.69 89 VAL A O 1
ATOM 698 N N . LEU A 1 90 ? 8.001 -14.656 -26.094 1.00 50.34 90 LEU A N 1
ATOM 699 C CA . LEU A 1 90 ? 9.365 -14.175 -25.954 1.00 50.34 90 LEU A CA 1
ATOM 700 C C . LEU A 1 90 ? 9.649 -14.075 -24.446 1.00 50.34 90 LEU A C 1
ATOM 702 O O . LEU A 1 90 ? 8.825 -13.500 -23.721 1.00 50.34 90 LEU A O 1
ATOM 706 N N . PRO A 1 91 ? 10.763 -14.640 -23.950 1.00 51.34 91 PRO A N 1
ATOM 707 C CA . PRO A 1 91 ? 11.152 -14.522 -22.552 1.00 51.34 91 PRO A CA 1
ATOM 708 C C . PRO A 1 91 ? 11.088 -13.057 -22.111 1.00 51.34 91 PRO A C 1
ATOM 710 O O . PRO A 1 91 ? 11.574 -12.173 -22.813 1.00 51.34 91 PRO A O 1
ATOM 713 N N . LEU A 1 92 ? 10.521 -12.786 -20.929 1.00 49.97 92 LEU A N 1
ATOM 714 C CA . LEU A 1 92 ? 10.417 -11.434 -20.340 1.00 49.97 92 LEU A CA 1
ATOM 715 C C . LEU A 1 92 ? 11.758 -10.672 -20.323 1.00 49.97 92 LEU A C 1
ATOM 717 O O . LEU A 1 92 ? 11.777 -9.442 -20.275 1.00 49.97 92 LEU A O 1
ATOM 721 N N . PHE A 1 93 ? 12.857 -11.423 -20.371 1.00 49.88 93 PHE A N 1
ATOM 722 C CA . PHE A 1 93 ? 14.238 -10.967 -20.301 1.00 49.88 93 PHE A CA 1
ATOM 723 C C . PHE A 1 93 ? 14.845 -10.599 -21.663 1.00 49.88 93 PHE A C 1
ATOM 725 O O . PHE A 1 93 ? 15.829 -9.874 -21.681 1.00 49.88 93 PHE A O 1
ATOM 732 N N . ASP A 1 94 ? 14.244 -11.005 -22.787 1.00 52.19 94 ASP A N 1
ATOM 733 C CA . ASP A 1 94 ? 14.778 -10.714 -24.131 1.00 52.19 94 ASP A CA 1
ATOM 734 C C . ASP A 1 94 ? 14.443 -9.290 -24.612 1.00 52.19 94 ASP A C 1
ATOM 736 O O . ASP A 1 94 ? 14.934 -8.842 -25.645 1.00 52.19 94 ASP A O 1
ATOM 740 N N . ARG A 1 95 ? 13.592 -8.563 -23.872 1.00 65.81 95 ARG A N 1
ATOM 741 C CA . ARG A 1 95 ? 13.231 -7.158 -24.146 1.00 65.81 95 ARG A CA 1
ATOM 742 C C . ARG A 1 95 ? 14.010 -6.144 -23.305 1.00 65.81 95 ARG A C 1
ATOM 744 O O . ARG A 1 95 ? 13.775 -4.951 -23.459 1.00 65.81 95 ARG A O 1
ATOM 751 N N . MET A 1 96 ? 14.843 -6.617 -22.383 1.00 78.75 96 MET A N 1
ATOM 752 C CA . MET A 1 96 ? 15.607 -5.789 -21.455 1.00 78.75 96 MET A CA 1
ATOM 753 C C . MET A 1 96 ? 17.076 -5.839 -21.856 1.00 78.75 96 MET A C 1
ATOM 755 O O . MET A 1 96 ? 17.596 -6.916 -22.154 1.00 78.75 96 MET A O 1
ATOM 759 N N . GLU A 1 97 ? 17.746 -4.694 -21.864 1.00 84.44 97 GLU A N 1
ATOM 760 C CA . GLU A 1 97 ? 19.178 -4.656 -22.145 1.00 84.44 97 GLU A CA 1
ATOM 761 C C . GLU A 1 97 ? 19.946 -5.404 -21.044 1.00 84.44 97 GLU A C 1
ATOM 763 O O . GLU A 1 97 ? 19.541 -5.355 -19.875 1.00 84.44 97 GLU A O 1
ATOM 768 N N . PRO A 1 98 ? 21.049 -6.102 -21.368 1.00 86.19 98 PRO A N 1
ATOM 769 C CA . PRO A 1 98 ? 21.899 -6.715 -20.356 1.00 86.19 98 PRO A CA 1
ATOM 770 C C . PRO A 1 98 ? 22.290 -5.727 -19.247 1.00 86.19 98 PRO A C 1
ATOM 772 O O . PRO A 1 98 ? 22.410 -4.522 -19.472 1.00 86.19 98 PRO A O 1
ATOM 775 N N . ALA A 1 99 ? 22.462 -6.242 -18.029 1.00 86.31 99 ALA A N 1
ATOM 776 C CA . ALA A 1 99 ? 22.939 -5.436 -16.911 1.00 86.31 99 ALA A CA 1
ATOM 777 C C . ALA A 1 99 ? 24.345 -4.898 -17.188 1.00 86.31 99 ALA A C 1
ATOM 779 O O . ALA A 1 99 ? 25.228 -5.641 -17.610 1.00 86.31 99 ALA A O 1
ATOM 780 N N . ASP A 1 100 ? 24.514 -3.608 -16.928 1.00 89.00 100 ASP A N 1
ATOM 781 C CA . ASP A 1 100 ? 25.767 -2.868 -17.048 1.00 89.00 100 ASP A CA 1
ATOM 782 C C . ASP A 1 100 ? 25.803 -1.917 -15.856 1.00 89.00 100 ASP A C 1
ATOM 784 O O . ASP A 1 100 ? 24.906 -1.087 -15.716 1.00 89.00 100 ASP A O 1
ATOM 788 N N . GLU A 1 101 ? 26.775 -2.085 -14.966 1.00 88.44 101 GLU A N 1
ATOM 789 C CA . GLU A 1 101 ? 26.841 -1.307 -13.730 1.00 88.44 101 GLU A CA 1
ATOM 790 C C . GLU A 1 101 ? 27.218 0.158 -13.958 1.00 88.44 101 GLU A C 1
ATOM 792 O O . GLU A 1 101 ? 26.806 1.007 -13.168 1.00 88.44 101 GLU A O 1
ATOM 797 N N . GLU A 1 102 ? 27.933 0.477 -15.043 1.00 86.69 102 GLU A N 1
ATOM 798 C CA . GLU A 1 102 ? 28.287 1.859 -15.384 1.00 86.69 102 GLU A CA 1
ATOM 799 C C . GLU A 1 102 ? 27.064 2.634 -15.880 1.00 86.69 102 GLU A C 1
ATOM 801 O O . GLU A 1 102 ? 26.900 3.813 -15.568 1.00 86.69 102 GLU A O 1
ATOM 806 N N . VAL A 1 103 ? 26.185 1.964 -16.629 1.00 86.31 103 VAL A N 1
ATOM 807 C CA . VAL A 1 103 ? 24.983 2.578 -17.215 1.00 86.31 103 VAL A CA 1
ATOM 808 C C . VAL A 1 103 ? 23.793 2.515 -16.262 1.00 86.31 103 VAL A C 1
ATOM 810 O O . VAL A 1 103 ? 23.023 3.468 -16.149 1.00 86.31 103 VAL A O 1
ATOM 813 N N . HIS A 1 104 ? 23.620 1.385 -15.580 1.00 87.88 104 HIS A N 1
ATOM 814 C CA . HIS A 1 104 ? 22.393 1.082 -14.853 1.00 87.88 104 HIS A CA 1
ATOM 815 C C . HIS A 1 104 ? 22.527 1.185 -13.335 1.00 87.88 104 HIS A C 1
ATOM 817 O O . HIS A 1 104 ? 21.497 1.232 -12.669 1.00 87.88 104 HIS A O 1
ATOM 823 N N . GLY A 1 105 ? 23.745 1.229 -12.791 1.00 85.50 105 GLY A N 1
ATOM 824 C CA . GLY A 1 105 ? 24.020 1.236 -11.353 1.00 85.50 105 GLY A CA 1
ATOM 825 C C . GLY A 1 105 ? 24.566 -0.097 -10.832 1.00 85.50 105 GLY A C 1
ATOM 826 O O . GLY A 1 105 ? 24.401 -1.158 -11.441 1.00 85.50 105 GLY A O 1
ATOM 827 N N . VAL A 1 106 ? 25.227 -0.038 -9.677 1.00 87.88 106 VAL A N 1
ATOM 828 C CA . VAL A 1 106 ? 25.857 -1.190 -9.009 1.00 87.88 106 VAL A CA 1
ATOM 829 C C . VAL A 1 106 ? 24.801 -2.243 -8.643 1.00 87.88 106 VAL A C 1
ATOM 831 O O . VAL A 1 106 ? 23.684 -1.908 -8.238 1.00 87.88 106 VAL A O 1
ATOM 834 N N . ASN A 1 107 ? 25.137 -3.531 -8.785 1.00 86.00 107 ASN A N 1
ATOM 835 C CA . ASN A 1 107 ? 24.237 -4.673 -8.549 1.00 86.00 107 ASN A CA 1
ATOM 836 C C . ASN A 1 107 ? 22.970 -4.678 -9.430 1.00 86.00 107 ASN A C 1
ATOM 838 O O . ASN A 1 107 ? 21.952 -5.294 -9.080 1.00 86.00 107 ASN A O 1
ATOM 842 N N . SER A 1 108 ? 22.999 -3.977 -10.569 1.00 87.19 108 SER A N 1
ATOM 843 C CA . SER A 1 108 ? 21.852 -3.865 -11.478 1.00 87.19 108 SER A CA 1
ATOM 844 C C . SER A 1 108 ? 21.386 -5.198 -12.051 1.00 87.19 108 SER A C 1
ATOM 846 O O . SER A 1 108 ? 20.212 -5.349 -12.384 1.00 87.19 108 SER A O 1
ATOM 848 N N . ASP A 1 109 ? 22.239 -6.217 -12.083 1.00 87.06 109 ASP A N 1
ATOM 849 C CA . ASP A 1 109 ? 21.887 -7.574 -12.496 1.00 87.06 109 ASP A CA 1
ATOM 850 C C . ASP A 1 109 ? 20.832 -8.241 -11.593 1.00 87.06 109 ASP A C 1
ATOM 852 O O . ASP A 1 109 ? 20.115 -9.146 -12.049 1.00 87.06 109 ASP A O 1
ATOM 856 N N . GLN A 1 110 ? 20.720 -7.803 -10.336 1.00 85.81 110 GLN A N 1
ATOM 857 C CA . GLN A 1 110 ? 19.772 -8.336 -9.362 1.00 85.81 110 GLN A CA 1
ATOM 858 C C . GLN A 1 110 ? 18.473 -7.536 -9.350 1.00 85.81 110 GLN A C 1
ATOM 860 O O . GLN A 1 110 ? 17.403 -8.096 -9.599 1.00 85.81 110 GLN A O 1
ATOM 865 N N . TRP A 1 111 ? 18.547 -6.229 -9.097 1.00 88.81 111 TRP A N 1
ATOM 866 C CA . TRP A 1 111 ? 17.345 -5.429 -8.866 1.00 88.81 111 TRP A CA 1
ATOM 867 C C . TRP A 1 111 ? 16.602 -5.063 -10.160 1.00 88.81 111 TRP A C 1
ATOM 869 O O . TRP A 1 111 ? 15.388 -4.874 -10.118 1.00 88.81 111 TRP A O 1
ATOM 879 N N . ARG A 1 112 ? 17.250 -5.064 -11.341 1.00 90.94 112 ARG A N 1
ATOM 880 C CA . ARG A 1 112 ? 16.549 -4.842 -12.628 1.00 90.94 112 ARG A CA 1
ATOM 881 C C . ARG A 1 112 ? 15.533 -5.937 -12.953 1.00 90.94 112 ARG A C 1
ATOM 883 O O . ARG A 1 112 ? 14.595 -5.695 -13.712 1.00 90.94 112 ARG A O 1
ATOM 890 N N . LYS A 1 113 ? 15.685 -7.126 -12.358 1.00 86.75 113 LYS A N 1
ATOM 891 C CA . LYS A 1 113 ? 14.758 -8.262 -12.502 1.00 86.75 113 LYS A CA 1
ATOM 892 C C . LYS A 1 113 ? 13.575 -8.192 -11.533 1.00 86.75 113 LYS A C 1
ATOM 894 O O . LYS A 1 113 ? 12.688 -9.042 -11.609 1.00 86.75 113 LYS A O 1
ATOM 899 N N . GLU A 1 114 ? 13.549 -7.222 -10.620 1.00 86.81 114 GLU A N 1
ATOM 900 C CA . GLU A 1 114 ? 12.410 -7.028 -9.727 1.00 86.81 114 GLU A CA 1
ATOM 901 C C . GLU A 1 114 ? 11.183 -6.518 -10.510 1.00 86.81 114 GLU A C 1
ATOM 903 O O . GLU A 1 114 ? 11.324 -5.809 -11.512 1.00 86.81 114 GLU A O 1
ATOM 908 N N . PRO A 1 115 ? 9.958 -6.879 -10.089 1.00 87.88 115 PRO A N 1
ATOM 909 C CA . PRO A 1 115 ? 8.742 -6.383 -10.721 1.00 87.88 115 PRO A CA 1
ATOM 910 C C . PRO A 1 115 ? 8.545 -4.886 -10.448 1.00 87.88 115 PRO A C 1
ATOM 912 O O . PRO A 1 115 ? 8.911 -4.397 -9.381 1.00 87.88 115 PRO A O 1
ATOM 915 N N . ILE A 1 116 ? 7.842 -4.172 -11.333 1.00 89.62 116 ILE A N 1
ATOM 916 C CA . ILE A 1 116 ? 7.491 -2.748 -11.134 1.00 89.62 116 ILE A CA 1
ATOM 917 C C . ILE A 1 116 ? 6.716 -2.477 -9.830 1.00 89.62 116 ILE A C 1
ATOM 919 O O . ILE A 1 116 ? 6.719 -1.358 -9.323 1.00 89.62 116 ILE A O 1
ATOM 923 N N . ALA A 1 117 ? 6.083 -3.500 -9.243 1.00 84.38 117 ALA A N 1
ATOM 924 C CA . ALA A 1 117 ? 5.440 -3.410 -7.933 1.00 84.38 117 ALA A CA 1
ATOM 925 C C . ALA A 1 117 ? 6.436 -3.098 -6.793 1.00 84.38 117 ALA A C 1
ATOM 927 O O . ALA A 1 117 ? 6.040 -2.522 -5.778 1.00 84.38 117 ALA A O 1
ATOM 928 N N . ALA A 1 118 ? 7.724 -3.426 -6.961 1.00 88.50 118 ALA A N 1
ATOM 929 C CA . ALA A 1 118 ? 8.785 -3.108 -6.005 1.00 88.50 118 ALA A CA 1
ATOM 930 C C . ALA A 1 118 ? 9.001 -1.592 -5.840 1.00 88.50 118 ALA A C 1
ATOM 932 O O . ALA A 1 118 ? 9.362 -1.141 -4.755 1.00 88.50 118 ALA A O 1
ATOM 933 N N . LEU A 1 119 ? 8.673 -0.802 -6.871 1.00 89.94 119 LEU A N 1
ATOM 934 C CA . LEU A 1 119 ? 8.777 0.662 -6.878 1.00 89.94 119 LEU A CA 1
ATOM 935 C C . LEU A 1 119 ? 7.686 1.360 -6.041 1.00 89.94 119 LEU A C 1
ATOM 937 O O . LEU A 1 119 ? 7.678 2.584 -5.933 1.00 89.94 119 LEU A O 1
ATOM 941 N N . LYS A 1 120 ? 6.736 0.602 -5.463 1.00 90.56 120 LYS A N 1
ATOM 942 C CA . LYS A 1 120 ? 5.632 1.118 -4.624 1.00 90.56 120 LYS A CA 1
ATOM 943 C C . LYS A 1 120 ? 4.838 2.251 -5.300 1.00 90.56 120 LYS A C 1
ATOM 945 O O . LYS A 1 120 ? 4.404 3.204 -4.651 1.00 90.56 120 LYS A O 1
ATOM 950 N N . LEU A 1 121 ? 4.646 2.138 -6.614 1.00 90.44 121 LEU A N 1
ATOM 951 C CA . LEU A 1 121 ? 3.883 3.093 -7.419 1.00 90.44 121 LEU A CA 1
ATOM 952 C C . LEU A 1 121 ? 2.389 3.045 -7.075 1.00 90.44 121 LEU A C 1
ATOM 954 O O . LEU A 1 121 ? 1.887 2.051 -6.544 1.00 90.44 121 LEU A O 1
ATOM 958 N N . SER A 1 122 ? 1.651 4.093 -7.444 1.00 90.75 122 SER A N 1
ATOM 959 C CA . SER A 1 122 ? 0.189 4.079 -7.347 1.00 90.75 122 SER A CA 1
ATOM 960 C C . SER A 1 122 ? -0.416 2.977 -8.231 1.00 90.75 122 SER A C 1
ATOM 962 O O . SER A 1 122 ? 0.126 2.643 -9.285 1.00 90.75 122 SER A O 1
ATOM 964 N N . LEU A 1 123 ? -1.563 2.418 -7.828 1.00 86.75 123 LEU A N 1
ATOM 965 C CA . LEU A 1 123 ? -2.243 1.366 -8.596 1.00 86.75 123 LEU A CA 1
ATOM 966 C C . LEU A 1 123 ? -2.522 1.770 -10.063 1.00 86.75 123 LEU A C 1
ATOM 968 O O . LEU A 1 123 ? -2.225 0.969 -10.947 1.00 86.75 123 LEU A O 1
ATOM 972 N N . PRO A 1 124 ? -2.996 2.999 -10.368 1.00 88.88 124 PRO A N 1
ATOM 973 C CA . PRO A 1 124 ? -3.168 3.434 -11.755 1.00 88.88 124 PRO A CA 1
ATOM 974 C C . PRO A 1 124 ? -1.866 3.427 -12.565 1.00 88.88 124 PRO A C 1
ATOM 976 O O . PRO A 1 124 ? -1.878 3.049 -13.732 1.00 88.88 124 PRO A O 1
ATOM 979 N N . ALA A 1 125 ? -0.737 3.798 -11.952 1.00 89.94 125 ALA A N 1
ATOM 980 C CA . ALA A 1 125 ? 0.565 3.761 -12.613 1.00 89.94 125 ALA A CA 1
ATOM 981 C C . ALA A 1 125 ? 1.016 2.320 -12.898 1.00 89.94 125 ALA A C 1
ATOM 983 O O . ALA A 1 125 ? 1.485 2.034 -13.995 1.00 89.94 125 ALA A O 1
ATOM 984 N N . GLN A 1 126 ? 0.826 1.399 -11.948 1.00 86.88 126 GLN A N 1
ATOM 985 C CA . GLN A 1 126 ? 1.166 -0.015 -12.148 1.00 86.88 126 GLN A CA 1
ATOM 986 C C . GLN A 1 126 ? 0.337 -0.654 -13.268 1.00 86.88 126 GLN A C 1
ATOM 988 O O . GLN A 1 126 ? 0.883 -1.394 -14.087 1.00 86.88 126 GLN A O 1
ATOM 993 N N . ILE A 1 127 ? -0.963 -0.343 -13.332 1.00 84.75 127 ILE A N 1
ATOM 994 C CA . ILE A 1 127 ? -1.850 -0.813 -14.402 1.00 84.75 127 ILE A CA 1
ATOM 995 C C . ILE A 1 127 ? -1.378 -0.268 -15.751 1.00 84.75 127 ILE A C 1
ATOM 997 O O . ILE A 1 127 ? -1.140 -1.061 -16.655 1.00 84.75 127 ILE A O 1
ATOM 1001 N N . ALA A 1 128 ? -1.154 1.045 -15.869 1.00 88.44 128 ALA A N 1
ATOM 1002 C CA . ALA A 1 128 ? -0.717 1.665 -17.121 1.00 88.44 128 ALA A CA 1
ATOM 1003 C C . ALA A 1 128 ? 0.626 1.101 -17.624 1.00 88.44 128 ALA A C 1
ATOM 1005 O O . ALA A 1 128 ? 0.771 0.788 -18.805 1.00 88.44 128 ALA A O 1
ATOM 1006 N N . LEU A 1 129 ? 1.599 0.901 -16.729 1.00 88.50 129 LEU A N 1
ATOM 1007 C CA . LEU A 1 129 ? 2.884 0.284 -17.073 1.00 88.50 129 LEU A CA 1
ATOM 1008 C C . LEU A 1 129 ? 2.715 -1.166 -17.543 1.00 88.50 129 LEU A C 1
ATOM 1010 O O . LEU A 1 129 ? 3.254 -1.538 -18.585 1.00 88.50 129 LEU A O 1
ATOM 1014 N N . THR A 1 130 ? 1.914 -1.960 -16.829 1.00 84.06 130 THR A N 1
ATOM 1015 C CA . THR A 1 130 ? 1.624 -3.353 -17.207 1.00 84.06 130 THR A CA 1
ATOM 1016 C C . THR A 1 130 ? 0.896 -3.422 -18.552 1.00 84.06 130 THR A C 1
ATOM 1018 O O . THR A 1 130 ? 1.193 -4.281 -19.382 1.00 84.06 130 THR A O 1
ATOM 1021 N N . GLU A 1 131 ? -0.033 -2.499 -18.805 1.00 81.81 131 GLU A N 1
ATOM 1022 C CA . GLU A 1 131 ? -0.728 -2.367 -20.086 1.00 81.81 131 GLU A CA 1
ATOM 1023 C C . GLU A 1 131 ? 0.213 -1.966 -21.228 1.00 81.81 131 GLU A C 1
ATOM 1025 O O . GLU A 1 131 ? 0.010 -2.414 -22.357 1.00 81.81 131 GLU A O 1
ATOM 1030 N N . GLY A 1 132 ? 1.262 -1.195 -20.930 1.00 82.56 132 GLY A N 1
ATOM 1031 C CA . GLY A 1 132 ? 2.356 -0.837 -21.838 1.00 82.56 132 GLY A CA 1
ATOM 1032 C C . GLY A 1 132 ? 3.455 -1.899 -21.992 1.00 82.56 132 GLY A C 1
ATOM 1033 O O . GLY A 1 132 ? 4.514 -1.586 -22.547 1.00 82.56 132 GLY A O 1
ATOM 1034 N N . ASP A 1 133 ? 3.217 -3.123 -21.506 1.00 81.19 133 ASP A N 1
ATOM 1035 C CA . ASP A 1 133 ? 4.164 -4.248 -21.461 1.00 81.19 133 ASP A CA 1
ATOM 1036 C C . ASP A 1 133 ? 5.464 -3.951 -20.679 1.00 81.19 133 ASP A C 1
ATOM 1038 O O . ASP A 1 133 ? 6.519 -4.512 -20.978 1.00 81.19 133 ASP A O 1
ATOM 1042 N N . ILE A 1 134 ? 5.405 -3.077 -19.670 1.00 87.06 134 ILE A N 1
ATOM 1043 C CA . ILE A 1 134 ? 6.512 -2.783 -18.751 1.00 87.06 134 ILE A CA 1
ATOM 1044 C C . ILE A 1 134 ? 6.217 -3.488 -17.426 1.00 87.06 134 ILE A C 1
ATOM 1046 O O . ILE A 1 134 ? 5.372 -3.046 -16.652 1.00 87.06 134 ILE A O 1
ATOM 1050 N N . MET A 1 135 ? 6.892 -4.608 -17.174 1.00 84.88 135 MET A N 1
ATOM 1051 C CA . MET A 1 135 ? 6.643 -5.467 -16.007 1.00 84.88 135 MET A CA 1
ATOM 1052 C C . MET A 1 135 ? 7.800 -5.480 -15.008 1.00 84.88 135 MET A C 1
ATOM 1054 O O . MET A 1 135 ? 7.569 -5.702 -13.817 1.00 84.88 135 MET A O 1
ATOM 1058 N N . LEU A 1 136 ? 9.025 -5.231 -15.472 1.00 88.75 136 LEU A N 1
ATOM 1059 C CA . LEU A 1 136 ? 10.242 -5.257 -14.660 1.00 88.75 136 LEU A CA 1
ATOM 1060 C C . LEU A 1 136 ? 10.848 -3.861 -14.508 1.00 88.75 136 LEU A C 1
ATOM 1062 O O . LEU A 1 136 ? 10.693 -3.008 -15.384 1.00 88.75 136 LEU A O 1
ATOM 1066 N N . VAL A 1 137 ? 11.584 -3.651 -13.416 1.00 92.00 137 VAL A N 1
ATOM 1067 C CA . VAL A 1 137 ? 12.291 -2.392 -13.144 1.00 92.00 137 VAL A CA 1
ATOM 1068 C C . VAL A 1 137 ? 13.280 -2.063 -14.264 1.00 92.00 137 VAL A C 1
ATOM 1070 O O . VAL A 1 137 ? 13.298 -0.931 -14.736 1.00 92.00 137 VAL A O 1
ATOM 1073 N N . GLY A 1 138 ? 14.045 -3.041 -14.755 1.00 91.31 138 GLY A N 1
ATOM 1074 C CA . GLY A 1 138 ? 15.006 -2.799 -15.832 1.00 91.31 138 GLY A CA 1
ATOM 1075 C C . GLY A 1 138 ? 14.348 -2.409 -17.155 1.00 91.31 138 GLY A C 1
ATOM 1076 O O . GLY A 1 138 ? 14.819 -1.494 -17.808 1.00 91.31 138 GLY A O 1
ATOM 1077 N N . GLN A 1 139 ? 13.196 -2.992 -17.503 1.00 89.81 139 GLN A N 1
ATOM 1078 C CA . GLN A 1 139 ? 12.445 -2.588 -18.704 1.00 89.81 139 GLN A CA 1
ATOM 1079 C C . GLN A 1 139 ? 11.972 -1.131 -18.628 1.00 89.81 139 GLN A C 1
ATOM 1081 O O . GLN A 1 139 ? 11.910 -0.438 -19.643 1.00 89.81 139 GLN A O 1
ATOM 1086 N N . LEU A 1 140 ? 11.597 -0.674 -17.429 1.00 93.06 140 LEU A N 1
ATOM 1087 C CA . LEU A 1 140 ? 11.246 0.721 -17.197 1.00 93.06 140 LEU A CA 1
ATOM 1088 C C . LEU A 1 140 ? 12.486 1.614 -17.317 1.00 93.06 140 LEU A C 1
ATOM 1090 O O . LEU A 1 140 ? 12.429 2.622 -18.017 1.00 93.06 140 LEU A O 1
ATOM 1094 N N . GLN A 1 141 ? 13.593 1.224 -16.680 1.00 93.50 141 GLN A N 1
ATOM 1095 C CA . GLN A 1 141 ? 14.861 1.949 -16.730 1.00 93.50 141 GLN A CA 1
ATOM 1096 C C . GLN A 1 141 ? 15.356 2.125 -18.166 1.00 93.50 141 GLN A C 1
ATOM 1098 O O . GLN A 1 141 ? 15.649 3.250 -18.557 1.00 93.50 141 GLN A O 1
ATOM 1103 N N . ASP A 1 142 ? 15.350 1.068 -18.975 1.00 92.06 142 ASP A N 1
ATOM 1104 C CA . ASP A 1 142 ? 15.780 1.119 -20.377 1.00 92.06 142 ASP A CA 1
ATOM 1105 C C . ASP A 1 142 ? 14.943 2.123 -21.170 1.00 92.06 142 ASP A C 1
ATOM 1107 O O . ASP A 1 142 ? 15.451 2.875 -21.998 1.00 92.06 142 ASP A O 1
ATOM 1111 N N . ARG A 1 143 ? 13.636 2.179 -20.905 1.00 90.25 143 ARG A N 1
ATOM 1112 C CA . ARG A 1 143 ? 12.729 3.110 -21.581 1.00 90.25 143 ARG A CA 1
ATOM 1113 C C . ARG A 1 143 ? 13.000 4.557 -21.183 1.00 90.25 143 ARG A C 1
ATOM 1115 O O . ARG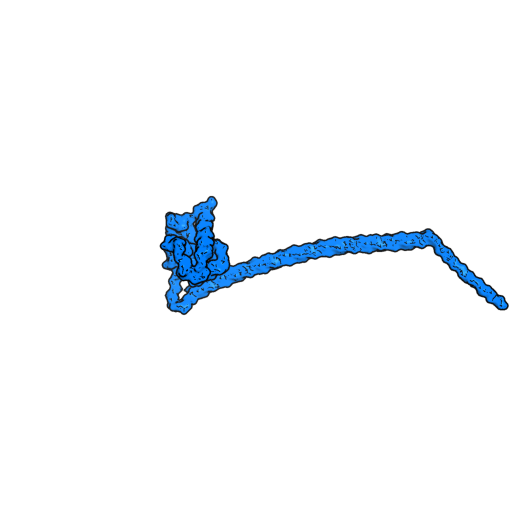 A 1 143 ? 13.009 5.423 -22.054 1.00 90.25 143 ARG A O 1
ATOM 1122 N N . VAL A 1 144 ? 13.218 4.797 -19.890 1.00 93.31 144 VAL A N 1
ATOM 1123 C CA . VAL A 1 144 ? 13.548 6.119 -19.344 1.00 93.31 144 VAL A CA 1
ATOM 1124 C C . VAL A 1 144 ? 14.907 6.588 -19.861 1.00 93.31 144 VAL A C 1
ATOM 1126 O O . VAL A 1 144 ? 15.027 7.741 -20.246 1.00 93.31 144 VAL A O 1
ATOM 1129 N N . LEU A 1 145 ? 15.912 5.712 -19.928 1.00 91.81 145 LEU A N 1
ATOM 1130 C CA . LEU A 1 145 ? 17.240 6.055 -20.447 1.00 91.81 145 LEU A CA 1
ATOM 1131 C C . LEU A 1 145 ? 17.222 6.330 -21.956 1.00 91.81 145 LEU A C 1
ATOM 1133 O O . LEU A 1 145 ? 17.901 7.245 -22.416 1.00 91.81 145 LEU A O 1
ATOM 1137 N N . ASN A 1 146 ? 16.428 5.575 -22.719 1.00 89.81 146 ASN A N 1
ATOM 1138 C CA . ASN A 1 146 ? 16.338 5.734 -24.170 1.00 89.81 146 ASN A CA 1
ATOM 1139 C C . ASN A 1 146 ? 15.622 7.024 -24.604 1.00 89.81 146 ASN A C 1
ATOM 1141 O O . ASN A 1 146 ? 16.001 7.618 -25.613 1.00 89.81 146 ASN A O 1
ATOM 1145 N N . ASP A 1 147 ? 14.579 7.450 -23.884 1.00 90.50 147 ASP A N 1
ATOM 1146 C CA . ASP A 1 147 ? 13.831 8.677 -24.202 1.00 90.50 147 ASP A CA 1
ATOM 1147 C C . ASP A 1 147 ? 13.335 9.388 -22.924 1.00 90.50 147 ASP A C 1
ATOM 1149 O O . ASP A 1 147 ? 12.146 9.320 -22.594 1.00 90.50 147 ASP A O 1
ATOM 1153 N N . PRO A 1 148 ? 14.223 10.070 -22.175 1.00 89.06 148 PRO A N 1
ATOM 1154 C CA . PRO A 1 148 ? 13.910 10.598 -20.843 1.00 89.06 148 PRO A CA 1
ATOM 1155 C C . PRO A 1 148 ? 12.688 11.518 -20.793 1.00 89.06 148 PRO A C 1
ATOM 1157 O O . PRO A 1 148 ? 11.904 11.464 -19.844 1.00 89.06 148 PRO A O 1
ATOM 1160 N N . ASP A 1 149 ? 12.486 12.322 -21.836 1.00 88.81 149 ASP A N 1
ATOM 1161 C CA . ASP A 1 149 ? 11.423 13.324 -21.872 1.00 88.81 149 ASP A CA 1
ATOM 1162 C C . ASP A 1 149 ? 10.064 12.730 -22.287 1.00 88.81 149 ASP A C 1
ATOM 1164 O O . ASP A 1 149 ? 9.006 13.259 -21.918 1.00 88.81 149 ASP A O 1
ATOM 1168 N N . LYS A 1 150 ? 10.070 11.631 -23.059 1.00 92.06 150 LYS A N 1
ATOM 1169 C CA . LYS A 1 150 ? 8.878 11.134 -23.771 1.00 92.06 150 LYS A CA 1
ATOM 1170 C C . LYS A 1 150 ? 8.642 9.629 -23.695 1.00 92.06 150 LYS A C 1
ATOM 1172 O O . LYS A 1 150 ? 7.693 9.141 -24.312 1.00 92.06 150 LYS A O 1
ATOM 1177 N N . TRP A 1 151 ? 9.403 8.882 -22.894 1.00 92.19 151 TRP A N 1
ATOM 1178 C CA . TRP A 1 151 ? 9.258 7.423 -22.741 1.00 92.19 151 TRP A CA 1
ATOM 1179 C C . TRP A 1 151 ? 7.811 6.972 -22.455 1.00 92.19 151 TRP A C 1
ATOM 1181 O O . TRP A 1 151 ? 7.402 5.868 -22.833 1.00 92.19 151 TRP A O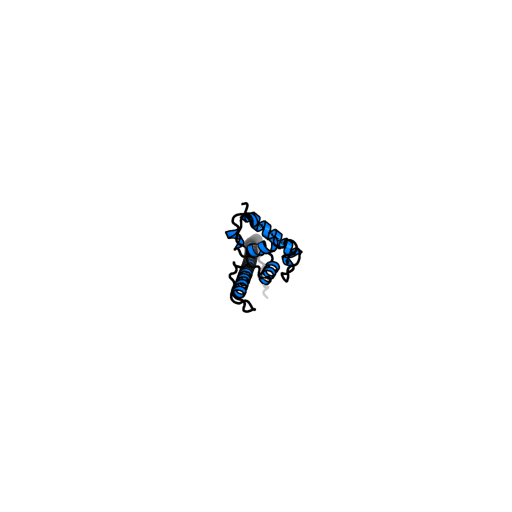 1
ATOM 1191 N N . TRP A 1 152 ? 7.036 7.842 -21.802 1.00 92.44 152 TRP A N 1
ATOM 1192 C CA . TRP A 1 152 ? 5.660 7.635 -21.368 1.00 92.44 152 TRP A CA 1
ATOM 1193 C C . TRP A 1 152 ? 4.604 7.928 -22.445 1.00 92.44 152 TRP A C 1
ATOM 1195 O O . TRP A 1 152 ? 3.489 7.429 -22.322 1.00 92.44 152 TRP A O 1
ATOM 1205 N N . GLU A 1 153 ? 4.914 8.671 -23.517 1.00 91.12 153 GLU A N 1
ATOM 1206 C CA . GLU A 1 153 ? 3.918 9.114 -24.518 1.00 91.12 153 GLU A CA 1
ATOM 1207 C C . GLU A 1 153 ? 3.230 7.941 -25.236 1.00 91.12 153 GLU A C 1
ATOM 1209 O O . GLU A 1 153 ? 2.087 8.046 -25.680 1.00 91.12 153 GLU A O 1
ATOM 1214 N N . LYS A 1 154 ? 3.921 6.801 -25.345 1.00 84.62 154 LYS A N 1
ATOM 1215 C CA . LYS A 1 154 ? 3.403 5.579 -25.981 1.00 84.62 154 LYS A CA 1
ATOM 1216 C C . LYS A 1 154 ? 2.701 4.636 -25.002 1.00 84.62 154 LYS A C 1
ATOM 1218 O O . LYS A 1 154 ? 2.218 3.586 -25.422 1.00 84.62 154 LYS A O 1
ATOM 1223 N N . VAL A 1 155 ? 2.674 4.967 -23.713 1.00 87.00 155 VAL A N 1
ATOM 1224 C CA . VAL A 1 155 ? 2.022 4.166 -22.675 1.00 87.00 155 VAL A CA 1
ATOM 1225 C C . VAL A 1 155 ? 0.649 4.767 -22.399 1.00 87.00 155 VAL A C 1
ATOM 1227 O O . VAL A 1 155 ? 0.520 5.840 -21.809 1.00 87.00 155 VAL A O 1
ATOM 1230 N N . SER A 1 156 ? -0.394 4.068 -22.845 1.00 86.00 156 SER A N 1
ATOM 1231 C CA . SER A 1 156 ? -1.776 4.491 -22.619 1.00 86.00 156 SER A CA 1
ATOM 1232 C C . SER A 1 156 ? -2.054 4.661 -21.123 1.00 86.00 156 SER A C 1
ATOM 1234 O O . SER A 1 156 ? -1.680 3.819 -20.312 1.00 86.00 156 SER A O 1
ATOM 1236 N N . GLY A 1 157 ? -2.714 5.759 -20.753 1.00 85.81 157 GLY A N 1
ATOM 1237 C CA . GLY A 1 157 ? -3.085 6.039 -19.364 1.00 85.81 157 GLY A CA 1
ATOM 1238 C C . GLY A 1 157 ? -1.998 6.701 -18.512 1.00 85.81 157 GLY A C 1
ATOM 1239 O O . GLY A 1 157 ? -2.303 7.110 -17.391 1.00 85.81 157 GLY A O 1
ATOM 1240 N N . LEU A 1 158 ? -0.771 6.885 -19.020 1.00 91.25 158 LEU A N 1
ATOM 1241 C CA . LEU A 1 158 ? 0.223 7.727 -18.353 1.00 91.25 158 LEU A CA 1
ATOM 1242 C C . LEU A 1 158 ? 0.050 9.198 -18.736 1.00 91.25 158 LEU A C 1
ATOM 1244 O O . LEU A 1 158 ? 0.014 9.574 -19.904 1.00 91.25 158 LEU A O 1
ATOM 1248 N N . THR A 1 159 ? -0.021 10.045 -17.714 1.00 92.88 159 THR A N 1
ATOM 1249 C CA . THR A 1 159 ? 0.112 11.497 -17.862 1.00 92.88 159 THR A CA 1
ATOM 1250 C C . THR A 1 159 ? 1.555 11.910 -17.600 1.00 92.88 159 THR A C 1
ATOM 1252 O O . THR A 1 159 ? 2.283 11.202 -16.904 1.00 92.88 159 THR A O 1
ATOM 1255 N N . HIS A 1 160 ? 1.952 13.095 -18.065 1.00 92.69 160 HIS A N 1
ATOM 1256 C CA . HIS A 1 160 ? 3.278 13.646 -17.777 1.00 92.69 160 HIS A CA 1
ATOM 1257 C C . HIS A 1 160 ? 3.597 13.672 -16.269 1.00 92.69 160 HIS A C 1
ATOM 1259 O O . HIS A 1 160 ? 4.675 13.259 -15.855 1.00 92.69 160 HIS A O 1
ATOM 1265 N N . GLY A 1 161 ? 2.635 14.075 -15.428 1.00 93.50 161 GLY A N 1
ATOM 1266 C CA . GLY A 1 161 ? 2.823 14.095 -13.973 1.00 93.50 161 GLY A CA 1
ATOM 1267 C C . GLY A 1 161 ? 2.989 12.701 -13.359 1.00 93.50 161 GLY A C 1
ATOM 1268 O O . GLY A 1 161 ? 3.780 12.524 -12.437 1.00 93.50 161 GLY A O 1
ATOM 1269 N N . MET A 1 162 ? 2.288 11.693 -13.891 1.00 93.38 162 MET A N 1
ATOM 1270 C CA . MET A 1 162 ? 2.494 10.301 -13.477 1.00 93.38 162 MET A CA 1
ATOM 1271 C C . MET A 1 162 ? 3.864 9.790 -13.914 1.00 93.38 162 MET A C 1
ATOM 1273 O O . MET A 1 162 ? 4.529 9.127 -13.128 1.00 93.38 162 MET A O 1
ATOM 1277 N N . ALA A 1 163 ? 4.292 10.112 -15.135 1.00 94.81 163 ALA A N 1
ATOM 1278 C CA . ALA A 1 163 ? 5.597 9.724 -15.651 1.00 94.81 163 ALA A CA 1
ATOM 1279 C C . ALA A 1 163 ? 6.737 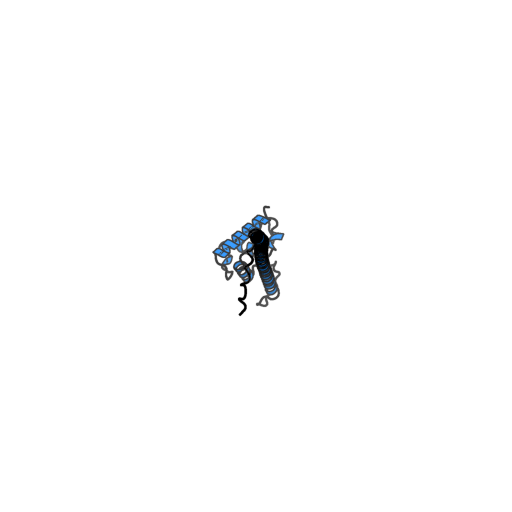10.312 -14.813 1.00 94.81 163 ALA A C 1
ATOM 1281 O O . ALA A 1 163 ? 7.624 9.565 -14.416 1.00 94.81 163 ALA A O 1
ATOM 1282 N N . ALA A 1 164 ? 6.662 11.599 -14.460 1.00 94.31 164 ALA A N 1
ATOM 1283 C CA . ALA A 1 164 ? 7.631 12.240 -13.572 1.00 94.31 164 ALA A CA 1
ATOM 1284 C C . ALA A 1 164 ? 7.706 11.532 -12.209 1.00 94.31 164 ALA A C 1
ATOM 1286 O O . ALA A 1 164 ? 8.779 11.118 -11.789 1.00 94.31 164 ALA A O 1
ATOM 1287 N N . ALA A 1 165 ? 6.557 11.278 -11.572 1.00 94.62 165 ALA A N 1
ATOM 1288 C CA . ALA A 1 165 ? 6.516 10.576 -10.289 1.00 94.62 165 ALA A CA 1
ATOM 1289 C C . ALA A 1 165 ? 7.043 9.128 -10.368 1.00 94.62 165 ALA A C 1
ATOM 1291 O O . ALA A 1 165 ? 7.614 8.624 -9.401 1.00 94.62 165 ALA A O 1
ATOM 1292 N N . ILE A 1 166 ? 6.841 8.442 -11.499 1.00 96.31 166 ILE A N 1
ATOM 1293 C CA . ILE A 1 166 ? 7.407 7.109 -11.747 1.00 96.31 166 ILE A CA 1
ATOM 1294 C C . ILE A 1 166 ? 8.930 7.197 -11.880 1.00 96.31 166 ILE A C 1
ATOM 1296 O O . ILE A 1 166 ? 9.623 6.389 -11.269 1.00 96.31 166 ILE A O 1
ATOM 1300 N N . THR A 1 167 ? 9.444 8.170 -12.636 1.00 95.75 167 THR A N 1
ATOM 1301 C CA . THR A 1 167 ? 10.886 8.402 -12.790 1.00 95.75 167 THR A CA 1
ATOM 1302 C C . THR A 1 167 ? 11.542 8.728 -11.450 1.00 95.75 167 THR A C 1
ATOM 1304 O O . THR A 1 167 ? 12.566 8.137 -11.122 1.00 95.75 167 THR A O 1
ATOM 1307 N N . ASP A 1 168 ? 10.928 9.588 -10.635 1.00 95.12 168 ASP A N 1
ATOM 1308 C CA . ASP A 1 168 ? 11.429 9.911 -9.293 1.00 95.12 168 ASP A CA 1
ATOM 1309 C C . ASP A 1 168 ? 11.515 8.650 -8.424 1.00 95.12 168 ASP A C 1
ATOM 1311 O O . ASP A 1 168 ? 12.546 8.370 -7.820 1.00 95.12 168 ASP A O 1
ATOM 1315 N N . ARG A 1 169 ? 10.464 7.819 -8.432 1.00 95.62 169 ARG A N 1
ATOM 1316 C CA . ARG A 1 169 ? 10.449 6.553 -7.685 1.00 95.62 169 ARG A CA 1
ATOM 1317 C C . ARG A 1 169 ? 11.445 5.525 -8.192 1.00 95.62 169 ARG A C 1
ATOM 1319 O O . ARG A 1 169 ? 11.976 4.762 -7.391 1.00 95.62 169 ARG A O 1
ATOM 1326 N N . LEU A 1 170 ? 11.682 5.486 -9.497 1.00 95.19 170 LEU A N 1
ATOM 1327 C CA . LEU A 1 170 ? 12.720 4.652 -10.082 1.00 95.19 170 LEU A CA 1
ATOM 1328 C C . LEU A 1 170 ? 14.105 5.100 -9.601 1.00 95.19 170 LEU A C 1
ATOM 1330 O O . LEU A 1 170 ? 14.894 4.259 -9.183 1.00 95.19 170 LEU A O 1
ATOM 1334 N N . ASN A 1 171 ? 14.378 6.404 -9.607 1.00 93.69 171 ASN A N 1
ATOM 1335 C CA . ASN A 1 171 ? 15.653 6.954 -9.154 1.00 93.69 171 ASN A CA 1
ATOM 1336 C C . ASN A 1 171 ? 15.879 6.718 -7.655 1.00 93.69 171 ASN A C 1
ATOM 1338 O O . ASN A 1 171 ? 16.956 6.256 -7.285 1.00 93.69 171 ASN A O 1
ATOM 1342 N N . ASP A 1 172 ? 14.862 6.952 -6.814 1.00 94.50 172 ASP A N 1
ATOM 1343 C CA . ASP A 1 172 ? 14.895 6.623 -5.380 1.00 94.50 172 ASP A CA 1
ATOM 1344 C C . ASP A 1 172 ? 15.256 5.144 -5.173 1.00 94.50 172 ASP A C 1
ATOM 1346 O O . ASP A 1 172 ? 16.154 4.807 -4.404 1.00 94.50 172 ASP A O 1
ATOM 1350 N N . PHE A 1 173 ? 14.575 4.252 -5.899 1.00 94.12 173 PHE A N 1
ATOM 1351 C CA . PHE A 1 173 ? 14.787 2.812 -5.798 1.00 94.12 173 PHE A CA 1
ATOM 1352 C C . PHE A 1 173 ? 16.201 2.401 -6.218 1.00 94.12 173 PHE A C 1
ATOM 1354 O O . PHE A 1 173 ? 16.820 1.575 -5.551 1.00 94.12 173 PHE A O 1
ATOM 1361 N N . ILE A 1 174 ? 16.722 2.965 -7.311 1.00 91.81 174 ILE A N 1
ATOM 1362 C CA . ILE A 1 174 ? 18.090 2.693 -7.768 1.00 91.81 174 ILE A CA 1
ATOM 1363 C C . ILE A 1 174 ? 19.090 3.187 -6.723 1.00 91.81 174 ILE A C 1
ATOM 1365 O O . ILE A 1 174 ? 20.006 2.445 -6.373 1.00 91.81 174 ILE A O 1
ATOM 1369 N N . TYR A 1 175 ? 18.896 4.395 -6.188 1.00 90.25 175 TYR A N 1
ATOM 1370 C CA . TYR A 1 175 ? 19.763 4.969 -5.162 1.00 90.25 175 TYR A CA 1
ATOM 1371 C C . TYR A 1 175 ? 19.826 4.079 -3.911 1.00 90.25 175 TYR A C 1
ATOM 1373 O O . TYR A 1 175 ? 20.913 3.650 -3.534 1.00 90.25 175 TYR A O 1
ATOM 1381 N N . GLU A 1 176 ? 18.673 3.676 -3.358 1.00 89.44 176 GLU A N 1
ATOM 1382 C CA . GLU A 1 176 ? 18.576 2.781 -2.187 1.00 89.44 176 GLU A CA 1
ATOM 1383 C C . GLU A 1 176 ? 19.284 1.424 -2.375 1.00 89.44 176 GLU A C 1
ATOM 1385 O O . GLU A 1 176 ? 19.652 0.768 -1.400 1.00 89.44 176 GLU A O 1
ATOM 1390 N N . ARG A 1 177 ? 19.431 0.955 -3.619 1.00 84.25 177 ARG A N 1
ATOM 1391 C CA . ARG A 1 177 ? 20.042 -0.347 -3.948 1.00 84.25 177 ARG A CA 1
ATOM 1392 C C . ARG A 1 177 ? 21.502 -0.252 -4.381 1.00 84.25 177 ARG A C 1
ATOM 1394 O O . ARG A 1 177 ? 22.178 -1.281 -4.422 1.00 84.25 177 ARG A O 1
ATOM 1401 N N . THR A 1 178 ? 21.963 0.952 -4.704 1.00 77.44 178 THR A N 1
ATOM 1402 C CA . THR A 1 178 ? 23.295 1.217 -5.261 1.00 77.44 178 THR A CA 1
ATOM 1403 C C . THR A 1 178 ? 24.226 1.855 -4.229 1.00 77.44 178 THR A C 1
ATOM 1405 O O . THR A 1 178 ? 25.423 1.584 -4.266 1.00 77.44 178 THR A O 1
ATOM 1408 N N . ASP A 1 179 ? 23.694 2.646 -3.293 1.00 65.12 179 ASP A N 1
ATOM 1409 C CA . ASP A 1 179 ? 24.466 3.374 -2.277 1.00 65.12 179 ASP A CA 1
ATOM 1410 C C . ASP A 1 179 ? 23.781 3.213 -0.895 1.00 65.12 179 ASP A C 1
ATOM 1412 O O . ASP A 1 179 ? 22.846 3.956 -0.585 1.00 65.12 179 ASP A O 1
ATOM 1416 N N . PRO A 1 180 ? 24.135 2.171 -0.110 1.00 52.12 180 PRO A N 1
ATOM 1417 C CA . PRO A 1 180 ? 23.460 1.829 1.148 1.00 52.12 180 PRO A CA 1
ATOM 1418 C C . PRO A 1 180 ? 23.810 2.733 2.340 1.00 52.12 180 PRO A C 1
ATOM 1420 O O . PRO A 1 180 ? 24.976 3.174 2.460 1.00 52.12 180 PRO A O 1
#

Secondary structure (DSSP, 8-state):
----PPPP-PPPPHHHHHHHHHHHHHHHHHHHHHHHHHHHHHHHHHHHHHHHHHHHHHHHHHHHHHHHHHHHHHHHHHHHH--TT------TTTTSPPP-HHHH-TTHHHHTTSBGGGGT--HHHHHHHHHTT--BHHHHHHHHHH-TTTTTTTSTT--HHHHHHHHHHHHHHHHHHH--

pLDDT: mean 82.15, std 14.84, range [38.78, 96.31]

Sequence (180 aa):
MAVKKRAGRKKVDPSEALKKYESVFDEIGRFLSVIDSSESELKEAESKAADAKAALDKARSRVQEIRDLRDGAKHGLYRYLAPADGREVLPLFDRMEPADEEVHGVNSDQWRKEPIAALKLSLPAQIALTEGDIMLVGQLQDRVLNDPDKWWEKVSGLTHGMAAAITDRLNDFIYERTDP

Foldseek 3Di:
DDDDDDDDDPDDDVVVVVVVVVVVVVVVVVVVVVVVVVVVVVVVVVVVVVVVVVVVVVVVVVVVVVVLVVVLVVVLVVCLVDPVPPDPSDPLPVLFDDDDCVQQNPPCNPQQAAFLVVLVADPLLSVQCVQVVNTGLRNLVVLCVVPVQCSCVSGPSDDSVSSVVSVVSSVVVRCVVHPD

Organism: NCBI:txid2527996